Protein AF-A0A3R8DCI2-F1 (afdb_monomer_lite)

Organism: Aphanomyces astaci (NCBI:txid112090)

Structure (mmCIF, N/CA/C/O backbone):
data_AF-A0A3R8DCI2-F1
#
_entry.id   AF-A0A3R8DCI2-F1
#
loop_
_atom_site.group_PDB
_atom_site.id
_atom_site.type_symbol
_atom_site.label_atom_id
_atom_site.label_alt_id
_atom_site.label_comp_id
_atom_site.label_asym_id
_atom_site.label_entity_id
_atom_site.label_seq_id
_atom_site.pdbx_PDB_ins_code
_atom_site.Cartn_x
_atom_site.Cartn_y
_atom_site.Cartn_z
_atom_site.occupancy
_atom_site.B_iso_or_equiv
_atom_site.auth_seq_id
_atom_site.auth_comp_id
_atom_site.auth_asym_id
_atom_site.auth_atom_id
_atom_site.pdbx_PDB_model_num
ATOM 1 N N . MET A 1 1 ? 0.123 15.213 -2.917 1.00 56.91 1 MET A N 1
ATOM 2 C CA . MET A 1 1 ? 0.329 13.801 -3.320 1.00 56.91 1 MET A CA 1
ATOM 3 C C . MET A 1 1 ? 1.531 13.262 -2.555 1.00 56.91 1 MET A C 1
ATOM 5 O O . MET A 1 1 ? 2.558 13.930 -2.555 1.00 56.91 1 MET A O 1
ATOM 9 N N . ARG A 1 2 ? 1.404 12.148 -1.821 1.00 66.06 2 ARG A N 1
ATOM 10 C CA . ARG A 1 2 ? 2.521 11.601 -1.024 1.00 66.06 2 ARG A CA 1
ATOM 11 C C . ARG A 1 2 ? 3.554 11.008 -1.981 1.00 66.06 2 ARG A C 1
ATOM 13 O O . ARG A 1 2 ? 3.205 10.089 -2.705 1.00 66.06 2 ARG A O 1
ATOM 20 N N . ARG A 1 3 ? 4.784 11.532 -1.993 1.00 79.81 3 ARG A N 1
ATOM 21 C CA . ARG A 1 3 ? 5.888 11.073 -2.869 1.00 79.81 3 ARG A CA 1
ATOM 22 C C . ARG A 1 3 ? 6.741 9.960 -2.248 1.00 79.81 3 ARG A C 1
ATOM 24 O O . ARG A 1 3 ? 7.844 9.691 -2.706 1.00 79.81 3 ARG A O 1
ATOM 31 N N . TYR A 1 4 ? 6.265 9.366 -1.160 1.00 88.44 4 TYR A N 1
ATOM 32 C CA . TYR A 1 4 ? 6.986 8.334 -0.429 1.00 88.44 4 TYR A CA 1
ATOM 33 C C . TYR A 1 4 ? 6.308 6.977 -0.556 1.00 88.44 4 TYR A C 1
ATOM 35 O O . TYR A 1 4 ? 5.102 6.884 -0.795 1.00 88.44 4 TYR A O 1
ATOM 43 N N . CYS A 1 5 ? 7.085 5.919 -0.325 1.00 92.12 5 CYS A N 1
ATOM 44 C CA . CYS A 1 5 ? 6.586 4.553 -0.387 1.00 92.12 5 CYS A CA 1
ATOM 45 C C . CYS A 1 5 ? 5.488 4.310 0.653 1.00 92.12 5 CYS A C 1
ATOM 47 O O . CYS A 1 5 ? 5.744 4.351 1.862 1.00 92.12 5 CYS A O 1
ATOM 49 N N . VAL A 1 6 ? 4.276 3.998 0.194 1.00 92.12 6 VAL A N 1
ATOM 50 C CA . VAL A 1 6 ? 3.127 3.786 1.089 1.00 92.12 6 VAL A CA 1
ATOM 51 C C . VAL A 1 6 ? 3.277 2.532 1.952 1.00 92.12 6 VAL A C 1
ATOM 53 O O . VAL A 1 6 ? 2.836 2.530 3.101 1.00 92.12 6 VAL A O 1
ATOM 56 N N . VAL A 1 7 ? 3.961 1.500 1.443 1.00 92.19 7 VAL A N 1
ATOM 57 C CA . VAL A 1 7 ? 4.274 0.276 2.197 1.00 92.19 7 VAL A CA 1
ATOM 58 C C . VAL A 1 7 ? 5.322 0.558 3.271 1.00 92.19 7 VAL A C 1
ATOM 60 O O . VAL A 1 7 ? 5.115 0.197 4.422 1.00 92.19 7 VAL A O 1
ATOM 63 N N . CYS A 1 8 ? 6.394 1.294 2.961 1.00 90.69 8 CYS A N 1
ATOM 64 C CA . CYS A 1 8 ? 7.398 1.683 3.962 1.00 90.69 8 CYS A CA 1
ATOM 65 C C . CYS A 1 8 ? 6.798 2.544 5.075 1.00 90.69 8 CYS A C 1
ATOM 67 O O . CYS A 1 8 ? 7.121 2.363 6.251 1.00 90.69 8 CYS A O 1
ATOM 69 N N . TYR A 1 9 ? 5.911 3.467 4.705 1.00 90.81 9 TYR A N 1
ATOM 70 C CA . TYR A 1 9 ? 5.184 4.277 5.669 1.00 90.81 9 TYR A CA 1
ATOM 71 C C . TYR A 1 9 ? 4.269 3.405 6.537 1.00 90.81 9 TYR A C 1
ATOM 73 O O . TYR A 1 9 ? 4.197 3.576 7.755 1.00 90.81 9 TYR A O 1
ATOM 81 N N . PHE A 1 10 ? 3.602 2.417 5.939 1.00 90.75 10 PHE A N 1
ATOM 82 C CA . PHE A 1 10 ? 2.777 1.481 6.686 1.00 90.75 10 PHE A CA 1
ATOM 83 C C . PHE A 1 10 ? 3.600 0.592 7.628 1.00 90.75 10 PHE A C 1
ATOM 85 O O . PHE A 1 10 ? 3.365 0.619 8.827 1.00 90.75 10 PHE A O 1
ATOM 92 N N . GLU A 1 11 ? 4.589 -0.137 7.138 1.00 88.50 11 GLU A N 1
ATOM 93 C CA . GLU A 1 11 ? 5.320 -1.126 7.940 1.0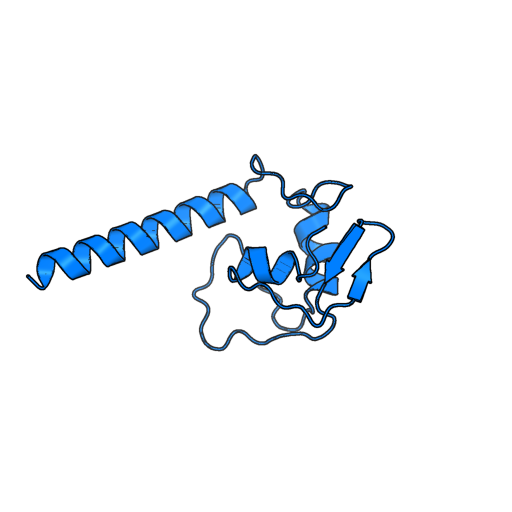0 88.50 11 GLU A CA 1
ATOM 94 C C . GLU A 1 11 ? 6.266 -0.481 8.964 1.00 88.50 11 GLU A C 1
ATOM 96 O O . GLU A 1 11 ? 6.539 -1.069 10.006 1.00 88.50 11 GLU A O 1
ATOM 101 N N . ARG A 1 12 ? 6.795 0.720 8.679 1.00 83.94 12 ARG A N 1
ATOM 102 C CA . ARG A 1 12 ? 7.929 1.291 9.434 1.00 83.94 12 ARG A CA 1
ATOM 103 C C . ARG A 1 12 ? 7.775 2.759 9.825 1.00 83.94 12 ARG A C 1
ATOM 105 O O . ARG A 1 12 ? 8.687 3.305 10.435 1.00 83.94 12 ARG A O 1
ATOM 112 N N . ASN A 1 13 ? 6.678 3.420 9.444 1.00 85.44 13 ASN A N 1
ATOM 113 C CA . ASN A 1 13 ? 6.529 4.880 9.547 1.00 85.44 13 ASN A CA 1
ATOM 114 C C . ASN A 1 13 ? 7.682 5.655 8.869 1.00 85.44 13 ASN A C 1
ATOM 116 O O . ASN A 1 13 ? 8.034 6.745 9.309 1.00 85.44 13 ASN A O 1
ATOM 120 N N . LYS A 1 14 ? 8.281 5.098 7.801 1.00 84.00 14 LYS A N 1
ATOM 121 C CA . LYS A 1 14 ? 9.383 5.730 7.054 1.00 84.00 14 LYS A CA 1
ATOM 122 C C . LYS A 1 14 ? 8.908 6.297 5.720 1.00 84.00 14 LYS A C 1
ATOM 124 O O . LYS A 1 14 ? 8.374 5.563 4.888 1.00 84.00 14 LYS A O 1
ATOM 129 N N . GLU A 1 15 ? 9.190 7.573 5.484 1.00 85.88 15 GLU A N 1
ATOM 130 C CA . GLU A 1 15 ? 8.872 8.281 4.239 1.00 85.88 15 GLU A CA 1
ATOM 131 C C . GLU A 1 15 ? 10.018 8.169 3.218 1.00 85.88 15 GLU A C 1
ATOM 133 O O . GLU A 1 15 ? 10.716 9.129 2.912 1.00 85.88 15 GLU A O 1
ATOM 138 N N . LEU A 1 16 ? 10.255 6.962 2.692 1.00 80.75 16 LEU A N 1
ATOM 139 C CA . LEU A 1 16 ? 11.306 6.750 1.689 1.00 80.75 16 LEU A CA 1
ATOM 140 C C . LEU A 1 16 ? 10.897 7.311 0.321 1.00 80.75 16 LEU A C 1
ATOM 142 O O . LEU A 1 16 ? 9.872 6.901 -0.220 1.00 80.75 16 LEU A O 1
ATOM 146 N N . ILE A 1 17 ? 11.729 8.199 -0.237 1.00 73.88 17 ILE A N 1
ATOM 147 C CA . ILE A 1 17 ? 11.436 8.980 -1.455 1.00 73.88 17 ILE A CA 1
ATOM 148 C C . ILE A 1 17 ? 11.911 8.278 -2.745 1.00 73.88 17 ILE A C 1
ATOM 150 O O . ILE A 1 17 ? 11.279 8.423 -3.788 1.00 73.88 17 ILE A O 1
ATOM 154 N N . LYS A 1 18 ? 12.974 7.455 -2.699 1.00 73.94 18 LYS A N 1
ATOM 155 C CA . LYS A 1 18 ? 13.457 6.675 -3.862 1.00 73.94 18 LYS A CA 1
ATOM 156 C C . LYS A 1 18 ? 12.474 5.544 -4.195 1.00 73.94 18 LYS A C 1
ATOM 158 O O . LYS A 1 18 ? 12.571 4.442 -3.653 1.00 73.94 18 LYS A O 1
ATOM 163 N N . THR A 1 19 ? 11.499 5.843 -5.043 1.00 85.00 19 THR A N 1
ATOM 164 C CA . THR A 1 19 ? 10.343 4.989 -5.334 1.00 85.00 19 THR A CA 1
ATOM 165 C C . THR A 1 19 ? 9.970 5.050 -6.809 1.00 85.00 19 THR A C 1
ATOM 167 O O . THR A 1 19 ? 10.299 6.015 -7.494 1.00 85.00 19 THR A O 1
ATOM 170 N N . GLN A 1 20 ? 9.284 4.018 -7.293 1.00 90.94 20 GLN A N 1
ATOM 171 C CA . GLN A 1 20 ? 8.615 4.026 -8.586 1.00 90.94 20 GLN A CA 1
ATOM 172 C C . GLN A 1 20 ? 7.120 4.269 -8.415 1.00 90.94 20 GLN A C 1
ATOM 174 O O . GLN A 1 20 ? 6.523 3.899 -7.401 1.00 90.94 20 GLN A O 1
ATOM 179 N N . TRP A 1 21 ? 6.537 4.916 -9.417 1.00 92.31 21 TRP A N 1
ATOM 180 C CA . TRP A 1 21 ? 5.121 5.230 -9.477 1.00 92.31 21 TRP A CA 1
ATOM 181 C C . TRP A 1 21 ? 4.333 4.070 -10.092 1.00 92.31 21 TRP A C 1
ATOM 183 O O . TRP A 1 21 ? 4.720 3.529 -11.122 1.00 92.31 21 TRP A O 1
ATOM 193 N N . CYS A 1 22 ? 3.225 3.696 -9.458 1.00 92.12 22 CYS A N 1
ATOM 194 C CA . CYS A 1 22 ? 2.261 2.750 -10.000 1.00 92.12 22 CYS A CA 1
ATOM 195 C C . CYS A 1 22 ? 1.074 3.518 -10.590 1.00 92.12 22 CYS A C 1
ATOM 197 O O . CYS A 1 22 ? 0.248 4.059 -9.850 1.00 92.12 22 CYS A O 1
ATOM 199 N N . ASP A 1 23 ? 0.953 3.528 -11.917 1.00 90.31 23 ASP A N 1
ATOM 200 C CA . ASP A 1 23 ? -0.120 4.247 -12.608 1.00 90.31 23 ASP A CA 1
ATOM 201 C C . ASP A 1 23 ? -1.512 3.666 -12.381 1.00 90.31 23 ASP A C 1
ATOM 203 O O . ASP A 1 23 ? -2.488 4.414 -12.411 1.00 90.31 23 ASP A O 1
ATOM 207 N N . VAL A 1 24 ? -1.613 2.365 -12.117 1.00 90.88 24 VAL A N 1
ATOM 208 C CA . VAL A 1 24 ? -2.895 1.686 -11.889 1.00 90.88 24 VAL A CA 1
ATOM 209 C C . VAL A 1 24 ? -3.483 2.079 -10.534 1.00 90.88 24 VAL A C 1
ATOM 211 O O . VAL A 1 24 ? -4.642 2.473 -10.446 1.00 90.88 24 VAL A O 1
ATOM 214 N N . HIS A 1 25 ? -2.666 2.020 -9.479 1.00 91.31 25 HIS A N 1
ATOM 215 C CA . HIS A 1 25 ? -3.115 2.194 -8.091 1.00 91.31 25 HIS A CA 1
ATOM 216 C C . HIS A 1 25 ? -2.793 3.571 -7.508 1.00 91.31 25 HIS A C 1
ATOM 218 O O . HIS A 1 25 ? -3.106 3.851 -6.352 1.00 91.31 25 HIS A O 1
ATOM 224 N N . LYS A 1 26 ? -2.144 4.427 -8.301 1.00 91.25 26 LYS A N 1
ATOM 225 C CA . LYS A 1 26 ? -1.789 5.800 -7.951 1.00 91.25 26 LYS A CA 1
ATOM 226 C C . LYS A 1 26 ? -0.981 5.896 -6.640 1.00 91.25 26 LYS A C 1
ATOM 228 O O . LYS A 1 26 ? -1.243 6.750 -5.790 1.00 91.25 26 LYS A O 1
ATOM 233 N N . VAL A 1 27 ? 0.039 5.043 -6.493 1.00 91.50 27 VAL A N 1
ATOM 234 C CA . VAL A 1 27 ? 0.943 5.001 -5.324 1.00 91.50 27 VAL A CA 1
ATOM 235 C C . VAL A 1 27 ? 2.418 4.968 -5.713 1.00 91.50 27 VAL A C 1
ATOM 237 O O . VAL A 1 27 ? 2.783 4.480 -6.778 1.00 91.50 27 VAL A O 1
ATOM 240 N N . TYR A 1 28 ? 3.276 5.430 -4.803 1.00 93.12 28 TYR A N 1
ATOM 241 C CA . TYR A 1 2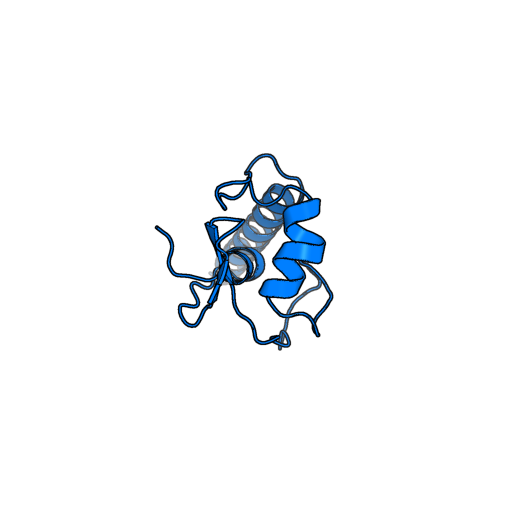8 ? 4.725 5.261 -4.891 1.00 93.12 28 TYR A CA 1
ATOM 242 C C . TYR A 1 28 ? 5.174 4.034 -4.092 1.00 93.12 28 TYR A C 1
ATOM 244 O O . TYR A 1 28 ? 4.708 3.825 -2.967 1.00 93.12 28 TYR A O 1
ATOM 252 N N . LEU A 1 29 ? 6.079 3.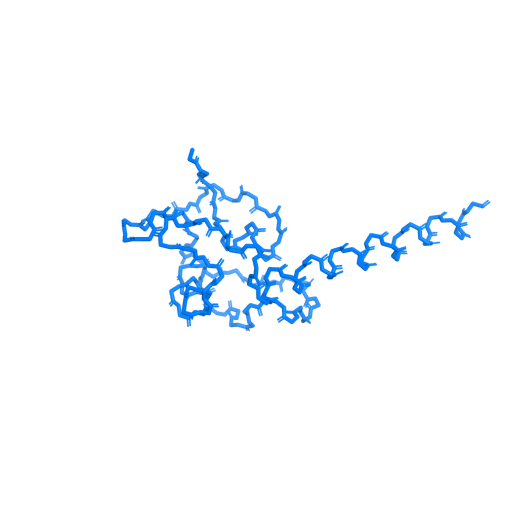230 -4.657 1.00 93.50 29 LEU A N 1
ATOM 253 C CA . LEU A 1 29 ? 6.543 1.955 -4.098 1.00 93.50 29 LEU A CA 1
ATOM 254 C C . LEU A 1 29 ? 8.053 1.763 -4.304 1.00 93.50 29 LEU A C 1
ATOM 256 O O . LEU A 1 29 ? 8.611 2.129 -5.334 1.00 93.50 29 LEU A O 1
ATOM 260 N N . CYS A 1 30 ? 8.742 1.179 -3.322 1.00 92.12 30 CYS A N 1
ATOM 261 C CA . CYS A 1 30 ? 10.134 0.751 -3.493 1.00 92.12 30 CYS A CA 1
ATOM 262 C C . CYS A 1 30 ? 10.199 -0.544 -4.321 1.00 92.12 30 CYS A C 1
ATOM 264 O O . CYS A 1 30 ? 9.476 -1.492 -4.025 1.00 92.12 30 CYS A O 1
ATOM 266 N N . THR A 1 31 ? 11.110 -0.611 -5.293 1.00 89.50 31 THR A N 1
ATOM 267 C CA . THR A 1 31 ? 11.314 -1.792 -6.156 1.00 89.50 31 THR A CA 1
ATOM 268 C C . THR A 1 31 ? 12.402 -2.738 -5.667 1.00 89.50 31 THR A C 1
ATOM 270 O O . THR A 1 31 ? 12.516 -3.854 -6.155 1.00 89.50 31 THR A O 1
ATOM 273 N N . LYS A 1 32 ? 13.200 -2.323 -4.680 1.00 86.44 32 LYS A N 1
ATOM 274 C CA . LYS A 1 32 ? 14.165 -3.204 -4.022 1.00 86.44 32 LYS A CA 1
ATOM 275 C C . LYS A 1 32 ? 13.550 -3.794 -2.760 1.00 86.44 32 LYS A C 1
ATOM 277 O O . LYS A 1 32 ? 12.931 -3.066 -1.976 1.00 86.44 32 LYS A O 1
ATOM 282 N N . ALA A 1 33 ? 13.736 -5.098 -2.578 1.00 83.31 33 ALA A N 1
ATOM 283 C CA . ALA A 1 33 ? 13.513 -5.746 -1.296 1.00 83.31 33 ALA A CA 1
ATOM 284 C C . ALA A 1 33 ? 14.408 -5.097 -0.237 1.00 83.31 33 ALA A C 1
ATOM 286 O O . ALA A 1 33 ? 15.509 -4.620 -0.527 1.00 83.31 33 ALA A O 1
ATOM 287 N N . TYR A 1 34 ? 13.909 -5.043 0.989 1.00 75.62 34 TYR A N 1
ATOM 288 C CA . TYR A 1 34 ? 14.717 -4.667 2.133 1.00 75.62 34 TYR A CA 1
ATOM 289 C C . TYR A 1 34 ? 14.575 -5.772 3.166 1.00 75.62 34 TYR A C 1
ATOM 291 O O . TYR A 1 34 ? 13.458 -6.171 3.482 1.00 75.62 34 TYR A O 1
ATOM 299 N N . VAL A 1 35 ? 15.703 -6.238 3.695 1.00 65.75 35 VAL A N 1
ATOM 300 C CA . VAL A 1 35 ? 15.707 -7.181 4.811 1.00 65.75 35 VAL A CA 1
ATOM 301 C C . VAL A 1 35 ? 15.564 -6.367 6.096 1.00 65.75 35 VAL A C 1
ATOM 303 O O . VAL A 1 35 ? 16.373 -5.460 6.338 1.00 65.75 35 VAL A O 1
ATOM 306 N N . PRO A 1 36 ? 14.529 -6.599 6.912 1.00 64.06 36 PRO A N 1
ATOM 307 C CA . PRO A 1 36 ? 14.453 -5.986 8.224 1.00 64.06 36 PRO A CA 1
ATOM 308 C C . PRO A 1 36 ? 15.591 -6.483 9.111 1.00 64.06 36 PRO A C 1
ATOM 310 O O . PRO A 1 36 ? 15.683 -7.669 9.388 1.00 64.06 36 PRO A O 1
ATOM 313 N N . ILE A 1 37 ? 16.439 -5.576 9.598 1.00 57.69 37 ILE A N 1
ATOM 314 C CA . ILE A 1 37 ? 17.557 -5.959 10.476 1.00 57.69 37 ILE A CA 1
ATOM 315 C C . ILE A 1 37 ? 17.055 -6.368 11.874 1.00 57.69 37 ILE A C 1
ATOM 317 O O . ILE A 1 37 ? 17.729 -7.133 12.538 1.00 57.69 37 ILE A O 1
ATOM 321 N N . ASN A 1 38 ? 15.876 -5.900 12.315 1.00 56.22 38 ASN A N 1
ATOM 322 C CA . ASN A 1 38 ? 15.339 -6.132 13.667 1.00 56.22 38 ASN A CA 1
ATOM 323 C C . ASN A 1 38 ? 13.806 -5.937 13.731 1.00 56.22 38 ASN A C 1
ATOM 325 O O . ASN A 1 38 ? 13.329 -5.025 14.410 1.00 56.22 38 ASN A O 1
ATOM 329 N N . GLN A 1 39 ? 12.999 -6.710 12.996 1.00 58.69 39 GLN A N 1
ATOM 330 C CA . GLN A 1 39 ? 11.538 -6.639 13.166 1.00 58.69 39 GLN A CA 1
ATOM 331 C C . GLN A 1 39 ? 11.041 -7.788 14.040 1.00 58.69 39 GLN A C 1
ATOM 333 O O . GLN A 1 39 ? 11.082 -8.949 13.649 1.00 58.69 39 GLN A O 1
ATOM 338 N N . GLN A 1 40 ? 10.513 -7.438 15.220 1.00 62.28 40 GLN A N 1
ATOM 339 C CA . GLN A 1 40 ? 9.504 -8.270 15.873 1.00 62.28 40 GLN A CA 1
ATOM 340 C C . GLN A 1 40 ? 8.444 -8.620 14.826 1.00 62.28 40 GLN A C 1
ATOM 342 O O . GLN A 1 40 ? 8.032 -7.758 14.045 1.00 62.28 40 GLN A O 1
ATOM 347 N N . VAL A 1 41 ? 8.039 -9.887 14.784 1.00 64.69 41 VAL A N 1
ATOM 348 C CA . VAL A 1 41 ? 7.021 -10.385 13.857 1.00 64.69 41 VAL A CA 1
ATOM 349 C C . VAL A 1 41 ? 5.697 -9.700 14.194 1.00 64.69 41 VAL A C 1
ATOM 351 O O . VAL A 1 41 ? 4.966 -10.090 15.101 1.00 64.69 41 VAL A O 1
ATOM 354 N N . LEU A 1 42 ? 5.419 -8.605 13.491 1.00 75.25 42 LEU A N 1
ATOM 355 C CA . LEU A 1 42 ? 4.233 -7.791 13.691 1.00 75.25 42 LEU A CA 1
ATOM 356 C C . LEU A 1 42 ? 3.094 -8.371 12.852 1.00 75.25 42 LEU A C 1
ATOM 358 O O . LEU A 1 42 ? 3.177 -8.402 11.629 1.00 75.25 42 LEU A O 1
ATOM 362 N N . ALA A 1 43 ? 1.986 -8.746 13.495 1.00 81.00 43 ALA A N 1
ATOM 363 C CA . ALA A 1 43 ? 0.825 -9.368 12.842 1.00 81.00 43 ALA A CA 1
ATOM 364 C C . ALA A 1 43 ? 0.168 -8.522 11.725 1.00 81.00 43 ALA A C 1
ATOM 366 O O . ALA A 1 43 ? -0.693 -9.010 10.995 1.00 81.00 43 ALA A O 1
ATOM 367 N N . HIS A 1 44 ? 0.539 -7.244 11.597 1.00 81.00 44 HIS A N 1
ATOM 368 C CA . HIS A 1 44 ? 0.071 -6.354 10.534 1.00 81.00 44 HIS A CA 1
ATOM 369 C C . HIS A 1 44 ? 1.015 -6.279 9.320 1.00 81.00 44 HIS A C 1
ATOM 371 O O . HIS A 1 44 ? 0.678 -5.623 8.334 1.00 81.00 44 HIS A O 1
ATOM 377 N N . VAL A 1 45 ? 2.193 -6.905 9.378 1.00 86.38 45 VAL A N 1
ATOM 378 C CA . VAL A 1 45 ? 3.252 -6.791 8.367 1.00 86.38 45 VAL A CA 1
ATOM 379 C C . VAL A 1 45 ? 3.289 -8.030 7.466 1.00 86.38 45 VAL A C 1
ATOM 381 O O . VAL A 1 45 ? 2.988 -9.139 7.900 1.00 86.38 45 VAL A O 1
ATOM 384 N N . CYS A 1 46 ? 3.636 -7.839 6.191 1.00 86.94 46 CYS A N 1
ATOM 385 C CA . CYS A 1 46 ? 3.911 -8.940 5.274 1.00 86.94 46 CYS A CA 1
ATOM 386 C C . CYS A 1 46 ? 5.293 -9.543 5.575 1.00 86.94 46 CYS A C 1
ATOM 388 O O . CYS A 1 46 ? 6.299 -8.833 5.488 1.00 86.94 46 CYS A O 1
ATOM 390 N N . LEU A 1 47 ? 5.334 -10.847 5.873 1.00 84.19 47 LEU A N 1
ATOM 391 C CA . LEU A 1 47 ? 6.540 -11.587 6.284 1.00 84.19 47 LEU A CA 1
ATOM 392 C C . LEU A 1 47 ? 7.423 -12.062 5.117 1.00 84.19 47 LEU A C 1
ATOM 394 O O . LEU A 1 47 ? 8.410 -12.757 5.329 1.00 84.19 47 LEU A O 1
ATOM 398 N N . HIS A 1 48 ? 7.078 -11.721 3.873 1.00 85.38 48 HIS A N 1
ATOM 399 C CA . HIS A 1 48 ? 7.916 -12.056 2.724 1.00 85.38 48 HIS A CA 1
ATOM 400 C C . HIS A 1 48 ? 9.073 -11.058 2.596 1.00 85.38 48 HIS A C 1
ATOM 402 O O . HIS A 1 48 ? 8.948 -10.027 1.938 1.00 85.38 48 HIS A O 1
ATOM 408 N N . ASP A 1 49 ? 10.210 -11.362 3.219 1.00 78.19 49 ASP A N 1
ATOM 409 C CA . ASP A 1 49 ? 11.377 -10.463 3.261 1.00 78.19 49 ASP A CA 1
ATOM 410 C C . ASP A 1 49 ? 12.094 -10.320 1.912 1.00 78.19 49 ASP A C 1
ATOM 412 O O . ASP A 1 49 ? 12.689 -9.282 1.624 1.00 78.19 49 ASP A O 1
ATOM 416 N N . ALA A 1 50 ? 11.978 -11.329 1.046 1.00 85.75 50 ALA A N 1
ATOM 417 C CA . ALA A 1 50 ? 12.499 -11.278 -0.318 1.00 85.75 50 ALA A CA 1
ATOM 418 C C . ALA A 1 50 ? 11.673 -10.371 -1.250 1.00 85.75 50 ALA A C 1
ATOM 420 O O . ALA A 1 50 ? 12.111 -10.061 -2.355 1.00 85.75 50 ALA A O 1
ATOM 421 N N . TRP A 1 51 ? 10.473 -9.951 -0.833 1.00 91.69 51 TRP A N 1
ATOM 422 C CA . TRP A 1 51 ? 9.588 -9.135 -1.660 1.00 91.69 51 TRP A CA 1
ATOM 423 C C . TRP A 1 51 ? 9.916 -7.651 -1.544 1.00 91.69 51 TRP A C 1
ATOM 425 O O . TRP A 1 51 ? 10.085 -7.098 -0.450 1.00 91.69 51 TRP A O 1
ATOM 435 N N . SER A 1 52 ? 9.934 -6.969 -2.687 1.00 92.62 52 SER A N 1
ATOM 436 C CA . SER A 1 52 ? 9.980 -5.513 -2.706 1.00 92.62 52 SER A CA 1
ATOM 437 C C . SER A 1 52 ? 8.676 -4.920 -2.165 1.00 92.62 52 SER A C 1
ATOM 439 O O . SER A 1 52 ? 7.652 -5.592 -2.034 1.00 92.62 52 SER A O 1
ATOM 441 N N . CYS A 1 53 ? 8.673 -3.619 -1.869 1.00 93.12 53 CYS A N 1
ATOM 442 C CA . CYS A 1 53 ? 7.417 -2.944 -1.537 1.00 93.12 53 CYS A CA 1
ATOM 443 C C . CYS A 1 53 ? 6.419 -2.992 -2.701 1.00 93.12 53 CYS A C 1
ATOM 445 O O . CYS A 1 53 ? 5.217 -2.951 -2.454 1.00 93.12 53 CYS A O 1
ATOM 447 N N . TRP A 1 54 ? 6.908 -3.085 -3.941 1.00 94.75 54 TRP A N 1
ATOM 448 C CA . TRP A 1 54 ? 6.077 -3.293 -5.117 1.00 94.75 54 TRP A CA 1
ATOM 449 C C . TRP A 1 54 ? 5.326 -4.624 -5.045 1.00 94.75 54 TRP A C 1
ATOM 451 O O . TRP A 1 54 ? 4.100 -4.642 -5.162 1.00 94.75 54 TRP A O 1
ATOM 461 N N . ASP A 1 55 ? 6.040 -5.712 -4.765 1.00 94.88 55 ASP A N 1
ATOM 462 C CA . ASP A 1 55 ? 5.465 -7.059 -4.680 1.00 94.88 55 ASP A CA 1
ATOM 463 C C . ASP A 1 55 ? 4.533 -7.177 -3.471 1.00 94.88 55 ASP A C 1
ATOM 465 O O . ASP A 1 55 ? 3.388 -7.606 -3.594 1.00 94.88 55 ASP A O 1
ATOM 469 N N . LYS A 1 56 ? 4.966 -6.689 -2.299 1.00 94.50 56 LYS A N 1
ATOM 470 C CA . LYS A 1 56 ? 4.131 -6.659 -1.085 1.00 94.50 56 LYS A CA 1
ATOM 471 C C . LYS A 1 56 ? 2.832 -5.888 -1.303 1.00 94.50 56 LYS A C 1
ATOM 473 O O . LYS A 1 56 ? 1.783 -6.299 -0.805 1.00 94.50 56 LYS A O 1
ATOM 478 N N . PHE A 1 57 ? 2.879 -4.771 -2.028 1.00 94.62 57 PHE A N 1
ATOM 479 C CA . PHE A 1 57 ? 1.681 -3.995 -2.323 1.00 94.62 57 PHE A CA 1
ATOM 480 C C . PHE A 1 57 ? 0.688 -4.805 -3.160 1.00 94.62 57 PHE A C 1
ATOM 482 O O . PHE A 1 57 ? -0.445 -5.002 -2.722 1.00 94.62 57 PHE A O 1
ATOM 489 N N . HIS A 1 58 ? 1.117 -5.296 -4.324 1.00 95.19 58 HIS A N 1
ATOM 490 C CA . HIS A 1 58 ? 0.226 -5.938 -5.293 1.00 95.19 58 HIS A CA 1
ATOM 491 C C . HIS A 1 58 ? -0.235 -7.329 -4.854 1.00 95.19 58 HIS A C 1
ATOM 493 O O . HIS A 1 58 ? -1.393 -7.676 -5.064 1.00 95.19 58 HIS A O 1
ATOM 499 N N . SER A 1 59 ? 0.635 -8.094 -4.199 1.00 95.38 59 SER A N 1
ATOM 500 C CA . SER A 1 59 ? 0.373 -9.498 -3.873 1.00 95.38 59 SER A CA 1
ATOM 501 C C . SER A 1 59 ? -0.206 -9.705 -2.472 1.00 95.38 59 SER A C 1
ATOM 503 O O . SER A 1 59 ? -0.821 -10.736 -2.216 1.00 95.38 59 SER A O 1
ATOM 505 N N . PHE A 1 60 ? -0.047 -8.745 -1.550 1.00 94.69 60 PHE A N 1
ATOM 506 C CA . PHE A 1 60 ? -0.511 -8.903 -0.164 1.00 94.69 60 PHE A CA 1
ATOM 507 C C . PHE A 1 60 ? -1.430 -7.774 0.305 1.00 94.69 60 PHE A C 1
ATOM 509 O O . PHE A 1 60 ? -2.555 -8.030 0.734 1.00 94.69 60 PHE A O 1
ATOM 516 N N . TYR A 1 61 ? -0.982 -6.521 0.246 1.00 95.56 61 TYR A N 1
ATOM 517 C CA . TYR A 1 61 ? -1.703 -5.428 0.902 1.00 95.56 61 TYR A CA 1
ATOM 518 C C . TYR A 1 61 ? -2.934 -4.944 0.143 1.00 95.56 61 TYR A C 1
ATOM 520 O O . TYR A 1 61 ? -3.978 -4.710 0.759 1.00 95.56 61 TYR A O 1
ATOM 528 N N . HIS A 1 62 ? -2.823 -4.785 -1.174 1.00 94.75 62 HIS A N 1
ATOM 529 C CA . HIS A 1 62 ? -3.933 -4.353 -2.011 1.00 94.75 62 HIS A CA 1
ATOM 530 C C . HIS A 1 62 ? -5.058 -5.408 -2.056 1.00 94.75 62 HIS A C 1
ATOM 532 O O . HIS A 1 62 ? -6.192 -5.042 -1.747 1.00 94.75 62 HIS A O 1
ATOM 538 N N . PRO A 1 63 ? -4.788 -6.717 -2.268 1.00 94.62 63 PRO A N 1
ATOM 539 C CA . PRO A 1 63 ? -5.825 -7.754 -2.200 1.00 94.62 63 PRO A CA 1
ATOM 540 C C . PRO A 1 63 ? -6.520 -7.855 -0.835 1.00 94.62 63 PRO A C 1
ATOM 542 O O . PRO A 1 63 ? -7.687 -8.221 -0.754 1.00 94.62 63 PRO A O 1
ATOM 545 N N . LYS A 1 64 ? -5.829 -7.495 0.256 1.00 94.94 64 LYS A N 1
ATOM 546 C CA . LYS A 1 64 ? -6.406 -7.447 1.612 1.00 94.94 64 LYS A CA 1
ATOM 547 C C . LYS A 1 64 ? -7.177 -6.158 1.911 1.00 94.94 64 LYS A C 1
ATOM 549 O O . LYS A 1 64 ? -7.620 -5.975 3.045 1.00 94.94 64 LYS A O 1
ATOM 554 N N . GLY A 1 65 ? -7.306 -5.251 0.942 1.00 95.19 65 GLY A N 1
ATOM 555 C CA . GLY A 1 65 ? -8.043 -3.997 1.082 1.00 95.19 65 GLY A CA 1
ATOM 556 C C . GLY A 1 65 ? -7.394 -2.992 2.034 1.00 95.19 65 GLY A C 1
ATOM 557 O O . GLY A 1 65 ? -8.085 -2.115 2.546 1.00 95.19 65 GLY A O 1
ATOM 558 N N . LEU A 1 66 ? -6.089 -3.111 2.325 1.00 96.25 66 LEU A N 1
ATOM 559 C CA . LEU A 1 66 ? -5.403 -2.109 3.152 1.00 96.25 66 LEU A CA 1
ATOM 560 C C . LEU A 1 66 ? -5.355 -0.753 2.441 1.00 96.25 66 LEU A C 1
ATOM 562 O O . LEU A 1 66 ? -5.425 0.292 3.087 1.00 96.25 66 LEU A O 1
ATOM 566 N N . PHE A 1 67 ? -5.225 -0.777 1.118 1.00 94.31 67 PHE A N 1
ATOM 567 C CA . PHE A 1 67 ? -5.201 0.404 0.273 1.00 94.31 67 PHE A CA 1
ATOM 568 C C . PHE A 1 67 ? -6.450 0.429 -0.602 1.00 94.31 67 PHE A C 1
ATOM 570 O O . PHE A 1 67 ? -6.810 -0.572 -1.216 1.00 94.31 67 PHE A O 1
ATOM 577 N N . LYS A 1 68 ? -7.106 1.586 -0.652 1.00 90.94 68 LYS A N 1
ATOM 578 C CA . LYS A 1 68 ? -8.199 1.882 -1.577 1.00 90.94 68 LYS A CA 1
ATOM 579 C C . LYS A 1 68 ? -7.648 2.062 -2.994 1.00 90.94 68 LYS A C 1
ATOM 581 O O . LYS A 1 68 ? -6.444 2.233 -3.182 1.00 90.94 68 LYS A O 1
ATOM 586 N N . LYS A 1 69 ? -8.545 2.097 -3.985 1.00 86.69 69 LYS A N 1
ATOM 587 C CA . LYS A 1 69 ? -8.201 2.270 -5.411 1.00 86.69 69 LYS A CA 1
ATOM 588 C C . LYS A 1 69 ? -7.361 3.521 -5.704 1.00 86.69 69 LYS A C 1
ATOM 590 O O . LYS A 1 69 ? -6.582 3.522 -6.645 1.00 86.69 69 LYS A O 1
ATOM 595 N N . ASP A 1 70 ? -7.516 4.574 -4.903 1.00 83.75 70 ASP A N 1
ATOM 596 C CA . ASP A 1 70 ? -6.770 5.833 -5.022 1.00 83.75 70 ASP A CA 1
ATOM 597 C C . ASP A 1 70 ? -5.466 5.854 -4.200 1.00 83.75 70 ASP A C 1
ATOM 599 O O . ASP A 1 70 ? -4.890 6.918 -3.965 1.00 83.75 70 ASP A O 1
ATOM 603 N N . GLY A 1 71 ? -5.029 4.699 -3.692 1.00 84.25 71 GLY A N 1
ATOM 604 C CA . GLY A 1 71 ? -3.806 4.561 -2.911 1.00 84.25 71 GLY A CA 1
ATOM 605 C C . GLY A 1 71 ? -3.918 5.003 -1.452 1.00 84.25 71 GLY A C 1
ATOM 606 O O . GLY A 1 71 ? -2.951 4.883 -0.691 1.00 84.25 71 GLY A O 1
ATOM 607 N N . LYS A 1 72 ? -5.080 5.505 -1.011 1.00 89.88 72 LYS A N 1
ATOM 608 C CA . LYS A 1 72 ? -5.291 5.876 0.395 1.00 89.88 72 LYS A CA 1
ATOM 609 C C . LYS A 1 72 ? -5.423 4.632 1.263 1.00 89.88 72 LYS A C 1
ATOM 611 O O . LYS A 1 72 ? -6.106 3.681 0.902 1.00 89.88 72 LYS A O 1
ATOM 616 N N . MET A 1 73 ? -4.821 4.661 2.450 1.00 93.06 73 MET A N 1
ATOM 617 C CA . MET A 1 73 ? -5.029 3.595 3.432 1.00 93.06 73 MET A CA 1
ATOM 618 C C . MET A 1 73 ? -6.470 3.594 3.934 1.00 93.06 73 MET A C 1
ATOM 620 O O . MET A 1 73 ? -7.002 4.640 4.322 1.00 93.06 73 MET A O 1
ATOM 624 N N . ASP A 1 74 ? -7.069 2.413 3.998 1.00 94.75 74 ASP A N 1
ATOM 625 C CA . ASP A 1 74 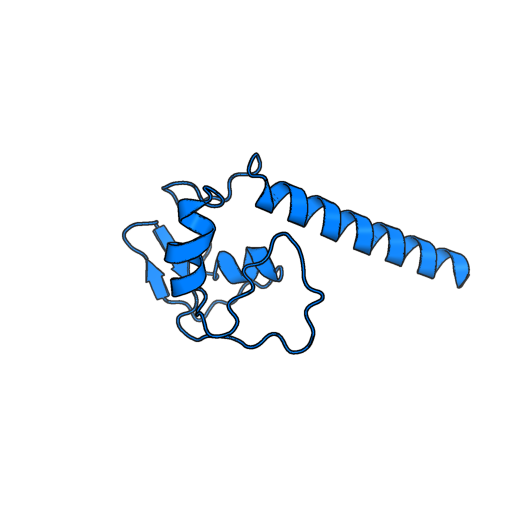? -8.340 2.210 4.667 1.00 94.75 74 ASP A CA 1
ATOM 626 C C . ASP A 1 74 ? -8.132 2.044 6.178 1.00 94.75 74 ASP A C 1
ATOM 628 O O . ASP A 1 74 ? -7.543 1.074 6.656 1.00 94.75 74 ASP A O 1
ATOM 632 N N . ARG A 1 75 ? -8.639 3.014 6.947 1.00 92.75 75 ARG A N 1
ATOM 633 C CA . ARG A 1 75 ? -8.539 3.020 8.412 1.00 92.75 75 ARG A CA 1
ATOM 634 C C . ARG A 1 75 ? -9.461 1.998 9.079 1.00 92.75 75 ARG A C 1
ATOM 636 O O . ARG A 1 75 ? -9.220 1.649 10.234 1.00 92.75 75 ARG A O 1
ATOM 643 N N . GLY A 1 76 ? -10.495 1.533 8.374 1.00 93.50 76 GLY A N 1
ATOM 644 C CA . GLY A 1 76 ? -11.366 0.448 8.829 1.00 93.50 76 GLY A CA 1
ATOM 645 C C . GLY A 1 76 ? -10.720 -0.931 8.688 1.00 93.50 76 GLY A C 1
ATOM 646 O O . GLY A 1 76 ? -11.148 -1.879 9.347 1.00 93.50 76 GLY A O 1
ATOM 647 N N . ASN A 1 77 ? -9.659 -1.046 7.881 1.00 95.94 77 ASN A N 1
ATOM 648 C CA . ASN A 1 77 ? -9.020 -2.319 7.585 1.00 95.94 77 ASN A CA 1
ATOM 649 C C . ASN A 1 77 ? -8.382 -2.959 8.830 1.00 95.94 77 ASN A C 1
ATOM 651 O O . ASN A 1 77 ? -7.740 -2.293 9.649 1.00 95.94 77 ASN A O 1
ATOM 655 N N . LYS A 1 78 ? -8.494 -4.289 8.928 1.00 94.81 78 LYS A N 1
ATOM 656 C CA . LYS A 1 78 ? -7.919 -5.087 10.020 1.00 94.81 78 LYS A CA 1
ATOM 657 C C . LYS A 1 78 ? -6.421 -4.825 10.212 1.00 94.81 78 LYS A C 1
ATOM 659 O O . LYS A 1 78 ? -5.992 -4.615 11.342 1.00 94.81 78 LYS A O 1
ATOM 664 N N . LEU A 1 79 ? -5.633 -4.782 9.135 1.00 94.62 79 LEU A N 1
ATOM 665 C CA . LEU A 1 79 ? -4.186 -4.541 9.207 1.00 94.62 79 LEU A CA 1
ATOM 666 C C . LEU A 1 79 ? -3.879 -3.142 9.752 1.00 94.62 79 LEU A C 1
ATOM 668 O O . LEU A 1 79 ? -2.992 -2.985 10.590 1.00 94.62 79 LEU A O 1
ATOM 672 N N . TYR A 1 80 ? -4.647 -2.131 9.336 1.00 94.38 80 TYR A N 1
ATOM 673 C CA . TYR A 1 80 ? -4.491 -0.771 9.851 1.00 94.38 80 TYR A CA 1
ATOM 674 C C . TYR A 1 80 ? -4.774 -0.697 11.355 1.00 94.38 80 TYR A C 1
ATOM 676 O O . TYR A 1 80 ? -4.002 -0.100 12.111 1.00 94.38 80 TYR A O 1
ATOM 684 N N . ARG A 1 81 ? -5.851 -1.348 11.808 1.00 93.44 81 ARG A N 1
ATOM 685 C CA . ARG A 1 81 ? -6.197 -1.426 13.233 1.00 93.44 81 ARG A CA 1
ATOM 686 C C . ARG A 1 81 ? -5.112 -2.146 14.034 1.00 93.44 81 ARG A C 1
ATOM 688 O O . ARG A 1 81 ? -4.682 -1.614 15.052 1.00 93.44 81 ARG A O 1
ATOM 695 N N . LEU A 1 82 ? -4.614 -3.284 13.547 1.00 92.12 82 LEU A N 1
ATOM 696 C CA . LEU A 1 82 ? -3.524 -4.030 14.190 1.00 92.12 82 LEU A CA 1
ATOM 697 C C . LEU A 1 82 ? -2.251 -3.182 14.336 1.00 92.12 82 LEU A C 1
ATOM 699 O O . LEU A 1 82 ? -1.657 -3.156 15.413 1.00 92.12 82 LEU A O 1
ATOM 703 N N . LYS A 1 83 ? -1.871 -2.421 13.299 1.00 90.31 83 LYS A N 1
ATOM 704 C CA . LYS A 1 83 ? -0.759 -1.462 13.390 1.00 90.31 83 LYS A CA 1
ATOM 705 C C . LYS A 1 83 ? -0.998 -0.429 14.491 1.00 90.31 83 LYS A C 1
ATOM 707 O O . LYS A 1 83 ? -0.103 -0.162 15.289 1.00 90.31 83 LYS A O 1
ATOM 712 N N . LYS A 1 84 ? -2.196 0.163 14.536 1.00 88.44 84 LYS A N 1
ATOM 713 C CA . LYS A 1 84 ? -2.547 1.181 15.537 1.00 88.44 84 LYS A CA 1
ATOM 714 C C . LYS A 1 84 ? -2.422 0.633 16.962 1.00 88.44 84 LYS A C 1
AT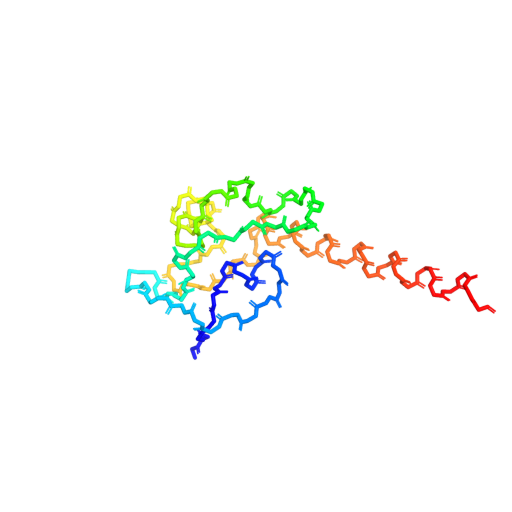OM 716 O O . LYS A 1 84 ? -1.826 1.306 17.797 1.00 88.44 84 LYS A O 1
ATOM 721 N N . HIS A 1 85 ? -2.933 -0.573 17.214 1.00 86.31 85 HIS A N 1
ATOM 722 C CA . HIS A 1 85 ? -2.822 -1.234 18.517 1.00 86.31 85 HIS A CA 1
ATOM 723 C C . HIS A 1 85 ? -1.362 -1.470 18.917 1.00 86.31 85 HIS A C 1
ATOM 725 O O . HIS A 1 85 ? -0.956 -1.008 19.978 1.00 86.31 85 HIS A O 1
ATOM 731 N N . SER A 1 86 ? -0.549 -2.051 18.029 1.00 83.12 86 SER A N 1
ATOM 732 C CA . SER A 1 86 ? 0.880 -2.274 18.291 1.00 83.12 86 SER A CA 1
ATOM 733 C C . SER A 1 86 ? 1.626 -0.969 18.615 1.00 83.12 86 SER A C 1
ATOM 735 O O . SER A 1 86 ? 2.368 -0.896 19.592 1.00 83.12 86 SER A O 1
ATOM 737 N N . VAL A 1 87 ? 1.384 0.111 17.861 1.00 81.38 87 VAL A N 1
ATOM 738 C CA . VAL A 1 87 ? 2.006 1.421 18.138 1.00 81.38 87 VAL A CA 1
ATOM 739 C C . VAL A 1 87 ? 1.568 1.983 19.496 1.00 81.38 87 VAL A C 1
ATOM 741 O O . VAL A 1 87 ? 2.379 2.594 20.193 1.00 81.38 87 VAL A O 1
ATOM 744 N N . MET A 1 88 ? 0.302 1.802 19.881 1.00 75.81 88 MET A N 1
ATOM 745 C CA . MET A 1 88 ? -0.201 2.241 21.186 1.00 75.81 88 MET A CA 1
ATOM 746 C C . MET A 1 88 ? 0.414 1.436 22.337 1.00 75.81 88 MET A C 1
ATOM 748 O O . MET A 1 88 ? 0.829 2.035 23.327 1.00 75.81 88 MET A O 1
ATOM 752 N N . GLU A 1 89 ? 0.539 0.117 22.194 1.00 73.12 89 GLU A N 1
ATOM 753 C CA . GLU A 1 89 ? 1.172 -0.764 23.185 1.00 73.12 89 GLU A CA 1
ATOM 754 C C . GLU A 1 89 ? 2.649 -0.419 23.396 1.00 73.12 89 GLU A C 1
ATOM 756 O O . GLU A 1 89 ? 3.087 -0.256 24.537 1.00 73.12 89 GLU A O 1
ATOM 761 N N . HIS A 1 90 ? 3.407 -0.200 22.315 1.00 72.62 90 HIS A N 1
ATOM 762 C CA . HIS A 1 90 ? 4.802 0.237 22.415 1.00 72.62 90 HIS A CA 1
ATOM 763 C C . HIS A 1 90 ? 4.938 1.587 23.135 1.00 72.62 90 HIS A C 1
ATOM 765 O O . HIS A 1 90 ? 5.819 1.745 23.981 1.00 72.62 90 HIS A O 1
ATOM 771 N N . LYS A 1 91 ? 4.050 2.552 22.857 1.00 71.31 91 LYS A N 1
ATOM 772 C CA . LYS A 1 91 ? 4.048 3.854 23.548 1.00 71.31 91 LYS A CA 1
ATOM 773 C C . LYS A 1 91 ? 3.704 3.723 25.031 1.00 71.31 91 LYS A C 1
ATOM 775 O O . LYS A 1 91 ? 4.382 4.326 25.857 1.00 71.31 91 LYS A O 1
ATOM 780 N N . ALA A 1 92 ? 2.698 2.920 25.374 1.00 70.56 92 ALA A N 1
ATOM 781 C CA . ALA A 1 92 ? 2.313 2.679 26.762 1.00 70.56 92 ALA A CA 1
ATOM 782 C C . ALA A 1 92 ? 3.429 1.967 27.546 1.00 70.56 92 ALA A C 1
ATOM 784 O O . ALA A 1 92 ? 3.722 2.339 28.681 1.00 70.56 92 ALA A O 1
ATOM 785 N N . SER A 1 93 ? 4.094 0.983 26.933 1.00 70.31 93 SER A N 1
ATOM 786 C CA . SER A 1 93 ? 5.244 0.300 27.534 1.00 70.31 93 SER A CA 1
ATOM 787 C C . SER A 1 93 ? 6.444 1.231 27.723 1.00 70.31 93 SER A C 1
ATOM 789 O O . SER A 1 93 ? 7.103 1.155 28.758 1.00 70.31 93 SER A O 1
ATOM 791 N N . SER A 1 94 ? 6.707 2.126 26.765 1.00 69.12 94 SER A N 1
ATOM 792 C CA . SER A 1 94 ? 7.772 3.126 26.885 1.00 69.12 94 SER A CA 1
ATOM 793 C C . SER A 1 94 ? 7.483 4.131 28.001 1.00 69.12 94 SER A C 1
ATOM 795 O O . SER A 1 94 ? 8.364 4.393 28.811 1.00 69.12 94 SER A O 1
ATOM 797 N N . ALA A 1 95 ? 6.250 4.645 28.090 1.00 67.12 95 ALA A N 1
ATOM 798 C CA . ALA A 1 95 ? 5.850 5.582 29.141 1.00 67.12 95 ALA A CA 1
ATOM 799 C C . ALA A 1 95 ? 5.952 4.958 30.544 1.00 67.12 95 ALA A C 1
ATOM 801 O O . ALA A 1 95 ? 6.459 5.595 31.463 1.00 67.12 95 ALA A O 1
ATOM 802 N N . LYS A 1 96 ? 5.550 3.687 30.695 1.00 62.62 96 LYS A N 1
ATOM 803 C CA . LYS A 1 96 ? 5.721 2.933 31.948 1.00 62.62 96 LYS A CA 1
ATOM 804 C C . LYS A 1 96 ? 7.193 2.755 32.328 1.00 62.62 96 LYS A C 1
ATOM 806 O O . LYS A 1 96 ? 7.522 2.903 33.495 1.00 62.62 96 LYS A O 1
ATOM 811 N N . LYS A 1 97 ? 8.084 2.476 31.367 1.00 59.91 97 LYS A N 1
ATOM 812 C CA . LYS A 1 97 ? 9.532 2.380 31.636 1.00 59.91 97 LYS A CA 1
ATOM 813 C C . LYS A 1 97 ? 10.130 3.707 32.098 1.00 59.91 97 LYS A C 1
ATOM 815 O O . LYS A 1 97 ? 10.950 3.693 33.004 1.00 59.91 97 LYS A O 1
ATOM 820 N N . THR A 1 98 ? 9.714 4.831 31.515 1.00 63.69 98 THR A N 1
ATOM 821 C CA . THR A 1 98 ? 10.164 6.165 31.945 1.00 63.69 98 THR A CA 1
ATOM 822 C C . THR A 1 98 ? 9.691 6.504 33.360 1.00 63.69 98 THR A C 1
ATOM 824 O O . THR A 1 98 ? 10.453 7.089 34.115 1.00 63.69 98 THR A O 1
ATOM 827 N N . LEU A 1 99 ? 8.476 6.097 33.742 1.00 60.41 99 LEU A N 1
ATOM 828 C CA . LEU A 1 99 ? 7.931 6.323 35.088 1.00 60.41 99 LEU A CA 1
ATOM 829 C C . LEU A 1 99 ? 8.578 5.470 36.188 1.00 60.41 99 LEU A C 1
ATOM 831 O O . LEU A 1 99 ? 8.521 5.858 37.342 1.00 60.41 99 LEU A O 1
ATOM 835 N N . ILE A 1 100 ? 9.155 4.314 35.852 1.00 60.81 100 ILE A N 1
ATOM 836 C CA . ILE A 1 100 ? 9.854 3.441 36.816 1.00 60.81 100 ILE A CA 1
ATOM 837 C C . ILE A 1 100 ? 11.308 3.907 37.041 1.00 60.81 100 ILE A C 1
ATOM 839 O O . ILE A 1 100 ? 11.957 3.477 37.988 1.00 60.81 100 ILE A O 1
ATOM 843 N N . LEU A 1 101 ? 11.831 4.764 36.159 1.00 57.62 101 LEU A N 1
ATOM 844 C CA . LEU A 1 101 ? 13.209 5.270 36.185 1.00 57.62 101 LEU A CA 1
ATOM 845 C C . LEU A 1 101 ? 13.346 6.671 36.815 1.00 57.62 101 LEU A C 1
ATOM 847 O O . LEU A 1 101 ? 14.439 7.233 36.771 1.00 57.62 101 LEU A O 1
ATOM 851 N N . LEU A 1 102 ? 12.257 7.222 37.363 1.00 50.03 102 LEU A N 1
ATOM 852 C CA . LEU A 1 102 ? 12.182 8.489 38.104 1.00 50.03 102 LEU 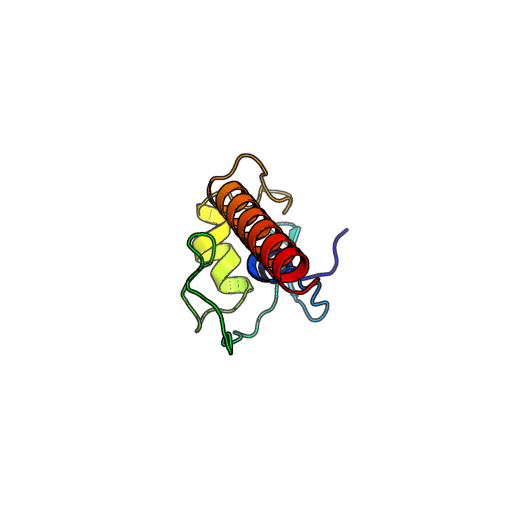A CA 1
ATOM 853 C C . LEU A 1 102 ? 11.820 8.205 39.563 1.00 50.03 102 LEU A C 1
ATOM 855 O O . LEU A 1 102 ? 12.345 8.934 40.429 1.00 50.03 102 LEU A O 1
#

Sequence (102 aa):
MRRYCVVCYFERNKELIKTQWCDVHKVYLCTKAYVPINQQVLAHVCLHDAWSCWDKFHSFYHPKGLFKKDGKMDRGNKLYRLKKHSVMEHKASSAKKTLILL

Secondary structure (DSSP, 8-state):
---S-HHHHHHH-------EEETTTTEEE--SB---SS----TTS---TTSBHHHHIIIIITTTTSB-TTS-B-TTSHHHHHHHHHHHHHHHHHHHHHHH--

pLDDT: mean 83.29, std 12.14, range [50.03, 96.25]

Radius of gyration: 14.96 Å; chains: 1; bounding box: 29×26×51 Å

Foldseek 3Di:
DQQAALLCCLPPVDRHNPFDADPFQGGTFFQAFDAPPDDDPQPLHDPPRRGGRVCCVPPPCVVQQQADSNRDGDCPGPSNVSSVVVVVVVVVVVVVVVVVVD